Protein AF-A0A3S5DL19-F1 (afdb_monomer_lite)

Secondary structure (DSSP, 8-state):
---------GGG-SSHHHHHHHHHHHTT-----EEEEEESS---SSEEE-SSSS-EEEHHHHHHHTT-SEEEEEEHHHHHHHHGGGS-GGG----------------

Foldseek 3Di:
DPDDDDDDDLVVDPEPLRVVVVSCVVVVPDDDQEDEDADQDDDDAQWDQHPVHGYIGGQVVSCVVNVHNYYHYDHNVVVVVVCVVVDDVVPDDDPDDPDPDDDDDDD

Structure (mmCIF, N/CA/C/O backbone):
data_AF-A0A3S5DL19-F1
#
_entry.id   AF-A0A3S5DL19-F1
#
loop_
_atom_site.group_PDB
_atom_site.id
_atom_site.type_symbol
_atom_site.label_atom_id
_atom_site.label_alt_id
_atom_site.label_comp_id
_atom_site.label_asym_id
_atom_site.label_entity_id
_atom_site.label_seq_id
_atom_site.pdbx_PDB_ins_code
_atom_site.Cartn_x
_atom_site.Cartn_y
_atom_site.Cartn_z
_atom_site.occupancy
_atom_site.B_iso_or_equiv
_atom_site.auth_seq_id
_atom_site.auth_comp_id
_atom_site.auth_asym_id
_atom_site.auth_atom_id
_atom_site.pdbx_PDB_model_num
ATOM 1 N N . MET A 1 1 ? -8.359 -7.181 -14.852 1.00 54.84 1 MET A N 1
ATOM 2 C CA . MET A 1 1 ? -8.346 -5.783 -15.323 1.00 54.84 1 MET A CA 1
ATOM 3 C C . MET A 1 1 ? -8.079 -4.937 -14.089 1.00 54.84 1 MET A C 1
ATOM 5 O O . MET A 1 1 ? -8.563 -5.330 -13.037 1.00 54.84 1 MET A O 1
ATOM 9 N N . ILE A 1 2 ? -7.248 -3.896 -14.161 1.00 64.44 2 ILE A N 1
ATOM 10 C CA . ILE A 1 2 ? -7.208 -2.896 -13.084 1.00 64.44 2 ILE A CA 1
ATOM 11 C C . ILE A 1 2 ? -8.344 -1.932 -13.405 1.00 64.44 2 ILE A C 1
ATOM 13 O O . ILE A 1 2 ? -8.383 -1.422 -14.523 1.00 64.44 2 ILE A O 1
ATOM 17 N N . GLU A 1 3 ? -9.292 -1.782 -12.489 1.00 80.62 3 GLU A N 1
ATOM 18 C CA . GLU A 1 3 ? -10.552 -1.081 -12.763 1.00 80.62 3 GLU A CA 1
ATOM 19 C C . GLU A 1 3 ? -10.475 0.385 -12.323 1.00 80.62 3 GLU A C 1
ATOM 21 O O . GLU A 1 3 ? -10.831 1.266 -13.101 1.00 80.62 3 GLU A O 1
ATOM 26 N N . ASP A 1 4 ? -9.870 0.655 -11.161 1.00 91.25 4 ASP A N 1
ATOM 27 C CA . ASP A 1 4 ? -9.799 1.997 -10.583 1.00 91.25 4 ASP A CA 1
ATOM 28 C C . ASP A 1 4 ? -8.351 2.460 -10.364 1.00 91.25 4 ASP A C 1
ATOM 30 O O . ASP A 1 4 ? -7.651 1.989 -9.460 1.00 91.25 4 ASP A O 1
ATOM 34 N N . ILE A 1 5 ? -7.895 3.414 -11.181 1.00 93.25 5 ILE A N 1
ATOM 35 C CA . ILE A 1 5 ? -6.544 3.989 -11.102 1.00 93.25 5 ILE A CA 1
ATOM 36 C C . ILE A 1 5 ? -6.648 5.476 -10.772 1.00 93.25 5 ILE A C 1
ATOM 38 O O . ILE A 1 5 ? -7.150 6.257 -11.576 1.00 93.25 5 ILE A O 1
ATOM 42 N N . LEU A 1 6 ? -6.116 5.865 -9.612 1.00 95.00 6 LEU A N 1
ATOM 43 C CA . LEU A 1 6 ? -6.000 7.258 -9.185 1.00 95.00 6 LEU A CA 1
ATOM 44 C C . LEU A 1 6 ? -4.562 7.558 -8.762 1.00 95.00 6 LEU A C 1
ATOM 46 O O . LEU A 1 6 ? -3.913 6.739 -8.111 1.00 95.00 6 LEU A O 1
ATOM 50 N N . THR A 1 7 ? -4.093 8.759 -9.093 1.00 96.25 7 THR A N 1
ATOM 51 C CA . THR A 1 7 ? -2.807 9.284 -8.623 1.00 96.25 7 THR A CA 1
ATOM 52 C C . THR A 1 7 ? -3.072 10.354 -7.575 1.00 96.25 7 THR A C 1
ATOM 54 O O . THR A 1 7 ? -3.636 11.402 -7.884 1.00 96.25 7 THR A O 1
ATOM 57 N N . LEU A 1 8 ? -2.644 10.097 -6.340 1.00 96.25 8 LEU A N 1
ATOM 58 C CA . LEU A 1 8 ? -2.767 11.021 -5.215 1.00 96.25 8 LEU A CA 1
ATOM 59 C C . LEU A 1 8 ? -1.381 11.545 -4.815 1.00 96.25 8 LEU A C 1
ATOM 61 O O . LEU A 1 8 ? -0.398 10.807 -4.857 1.00 96.25 8 LEU A O 1
ATOM 65 N N . SER A 1 9 ? -1.287 12.824 -4.442 1.00 96.19 9 SER A N 1
ATOM 66 C CA . SER A 1 9 ? -0.022 13.412 -3.978 1.00 96.19 9 SER A CA 1
ATOM 67 C C . SER A 1 9 ? 0.208 13.099 -2.504 1.00 96.19 9 SER A C 1
ATOM 69 O O . SER A 1 9 ? -0.619 13.464 -1.670 1.00 96.19 9 SER A O 1
ATOM 71 N N . ASN A 1 10 ? 1.362 12.513 -2.177 1.00 94.31 10 ASN A N 1
ATOM 72 C CA . ASN A 1 10 ? 1.745 12.206 -0.796 1.00 94.31 10 ASN A CA 1
ATOM 73 C C . ASN A 1 10 ? 1.755 13.453 0.106 1.00 94.31 10 ASN A C 1
ATOM 75 O O . ASN A 1 10 ? 1.461 13.352 1.287 1.00 94.31 10 ASN A O 1
ATOM 79 N N . GLU A 1 11 ? 2.059 14.638 -0.434 1.00 95.38 11 GLU A N 1
ATOM 80 C CA . GLU A 1 11 ? 2.128 15.894 0.333 1.00 95.38 11 GLU A CA 1
ATOM 81 C C . GLU A 1 11 ? 0.769 16.358 0.873 1.00 95.38 11 GLU A C 1
ATOM 83 O O . GLU A 1 11 ? 0.718 17.135 1.822 1.00 95.38 11 GLU A O 1
ATOM 88 N N . ARG A 1 12 ? -0.337 15.891 0.280 1.00 97.25 12 ARG A N 1
ATOM 89 C CA . ARG A 1 12 ? -1.692 16.263 0.711 1.00 97.25 12 ARG A CA 1
ATOM 90 C C . ARG A 1 12 ? -2.170 15.497 1.939 1.00 97.25 12 ARG A C 1
ATOM 92 O O . ARG A 1 12 ? -3.172 15.898 2.526 1.00 97.25 12 ARG A O 1
ATOM 99 N N . TYR A 1 13 ? -1.484 14.422 2.319 1.00 97.50 13 TYR A N 1
ATOM 100 C CA . TYR A 1 13 ? -1.930 13.529 3.381 1.00 97.50 13 TYR A CA 1
ATOM 101 C C . TYR A 1 13 ? -0.846 13.405 4.447 1.00 97.50 13 TYR A C 1
ATOM 103 O O . TYR A 1 13 ? 0.273 13.016 4.115 1.00 97.50 13 TYR A O 1
ATOM 111 N N . PRO A 1 14 ? -1.161 13.680 5.722 1.00 96.00 14 PRO A N 1
ATOM 112 C CA . PRO A 1 14 ? -0.211 13.503 6.819 1.00 96.00 14 PRO A CA 1
ATOM 113 C C . PRO A 1 14 ? 0.251 12.051 6.996 1.00 96.00 14 PRO A C 1
ATOM 115 O O . PRO A 1 14 ? 1.357 11.803 7.479 1.00 96.00 14 PRO A O 1
ATOM 118 N N . THR A 1 15 ? -0.601 11.089 6.626 1.00 95.69 15 THR A N 1
ATOM 119 C CA . THR A 1 15 ? -0.348 9.653 6.786 1.00 95.69 15 THR A CA 1
ATOM 120 C C . THR A 1 15 ? -0.739 8.852 5.542 1.00 95.69 15 THR A C 1
ATOM 122 O O . THR A 1 15 ? -1.518 9.308 4.700 1.00 95.69 15 THR A O 1
ATOM 125 N N . LEU A 1 16 ? -0.221 7.621 5.446 1.00 95.00 16 LEU A N 1
ATOM 126 C CA . LEU A 1 16 ? -0.628 6.665 4.413 1.00 95.00 16 LEU A CA 1
ATOM 127 C C . LEU A 1 16 ? -2.112 6.299 4.565 1.00 95.00 16 LEU A C 1
ATOM 129 O O . LEU A 1 16 ? -2.824 6.141 3.576 1.00 95.00 16 LEU A O 1
ATOM 133 N N . GLU A 1 17 ? -2.585 6.161 5.801 1.00 95.75 17 GLU A N 1
ATOM 134 C CA . GLU A 1 17 ? -3.961 5.811 6.123 1.00 95.75 17 GLU A CA 1
ATOM 135 C C . GLU A 1 17 ? -4.947 6.867 5.620 1.00 95.75 17 GLU A C 1
ATOM 137 O O . GLU A 1 17 ? -5.990 6.503 5.077 1.00 95.75 17 GLU A O 1
ATOM 142 N N . ASP A 1 18 ? -4.607 8.153 5.743 1.00 96.88 18 ASP A N 1
ATOM 143 C CA . ASP A 1 18 ? -5.421 9.251 5.211 1.00 96.88 18 ASP A CA 1
ATOM 144 C C . ASP A 1 18 ? -5.531 9.166 3.682 1.00 96.88 18 ASP A C 1
ATOM 146 O O . ASP A 1 18 ? -6.633 9.246 3.136 1.00 96.88 18 ASP A O 1
ATOM 150 N N . ALA A 1 19 ? -4.410 8.916 2.996 1.00 96.94 19 ALA A N 1
ATOM 151 C CA . ALA A 1 19 ? -4.392 8.749 1.544 1.00 96.94 19 ALA A CA 1
ATOM 152 C C . ALA A 1 19 ? -5.224 7.536 1.091 1.00 96.94 19 ALA A C 1
ATOM 154 O O . ALA A 1 19 ? -5.981 7.621 0.124 1.00 96.94 19 ALA A O 1
ATOM 155 N N . LEU A 1 20 ? -5.126 6.406 1.802 1.00 95.25 20 LEU A N 1
ATOM 156 C CA . LEU A 1 20 ? -5.886 5.193 1.487 1.00 95.25 20 LEU A CA 1
ATOM 157 C C . LEU A 1 20 ? -7.387 5.366 1.736 1.00 95.25 20 LEU A C 1
ATOM 159 O O . LEU A 1 20 ? -8.191 4.886 0.939 1.00 95.25 20 LEU A O 1
ATOM 163 N N . ARG A 1 21 ? -7.787 6.055 2.811 1.00 94.94 21 ARG A N 1
ATOM 164 C CA . ARG A 1 21 ? -9.205 6.356 3.069 1.00 94.94 21 ARG A CA 1
ATOM 165 C C . ARG A 1 21 ? -9.794 7.242 1.981 1.00 94.94 21 ARG A C 1
ATOM 167 O O . ARG A 1 21 ? -10.896 6.955 1.519 1.00 94.94 21 ARG A O 1
ATOM 174 N N . ASP A 1 22 ? -9.070 8.281 1.575 1.00 96.50 22 ASP A N 1
ATOM 175 C CA . ASP A 1 22 ? -9.516 9.177 0.511 1.00 96.50 22 ASP A CA 1
ATOM 176 C C . ASP A 1 22 ? -9.600 8.445 -0.836 1.00 96.50 22 ASP A C 1
ATOM 178 O O . ASP A 1 22 ? -10.630 8.505 -1.503 1.00 96.50 22 ASP A O 1
ATOM 182 N N . TYR A 1 23 ? -8.588 7.639 -1.184 1.00 96.00 23 TYR A N 1
ATOM 183 C CA . TYR A 1 23 ? -8.640 6.775 -2.367 1.00 96.00 23 TYR A CA 1
ATOM 184 C C . TYR A 1 23 ? -9.900 5.897 -2.378 1.00 96.00 23 TYR A C 1
ATOM 186 O O . TYR A 1 23 ? -10.664 5.934 -3.342 1.00 96.00 23 TYR A O 1
ATOM 194 N N . LEU A 1 24 ? -10.154 5.150 -1.293 1.00 94.06 24 LEU A N 1
ATOM 195 C CA . LEU A 1 24 ? -11.313 4.257 -1.189 1.00 94.06 24 LE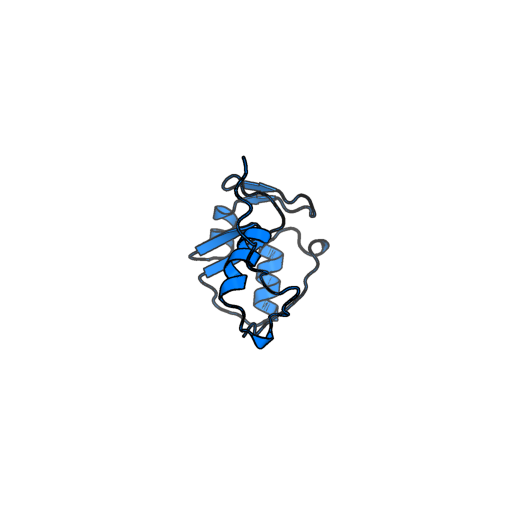U A CA 1
ATOM 196 C C . LEU A 1 24 ? -12.643 5.014 -1.279 1.00 94.06 24 LEU A C 1
ATOM 198 O O . LEU A 1 24 ? -13.595 4.509 -1.875 1.00 94.06 24 LEU A O 1
ATOM 202 N N . ALA A 1 25 ? -12.708 6.226 -0.722 1.00 94.44 25 ALA A N 1
ATOM 203 C CA . ALA A 1 25 ? -13.879 7.085 -0.833 1.00 94.44 25 ALA A CA 1
ATOM 204 C C . ALA A 1 25 ? -14.112 7.548 -2.281 1.00 94.44 25 ALA A C 1
ATOM 206 O O . ALA A 1 25 ? -15.244 7.472 -2.759 1.00 94.44 25 ALA A O 1
ATOM 207 N N . GLN A 1 26 ? -13.060 7.970 -2.991 1.00 95.50 26 GLN A N 1
ATOM 208 C CA . GLN A 1 26 ? -13.148 8.462 -4.370 1.00 95.50 26 GLN A CA 1
ATOM 209 C C . GLN A 1 26 ? -13.561 7.374 -5.366 1.00 95.50 26 GLN A C 1
ATOM 211 O O . GLN A 1 26 ? -14.366 7.644 -6.254 1.00 95.50 26 GLN A O 1
ATOM 216 N N . VAL A 1 27 ? -13.075 6.141 -5.195 1.00 94.62 27 VAL A N 1
ATOM 217 C CA . VAL A 1 27 ? -13.479 5.001 -6.043 1.00 94.62 27 VAL A CA 1
ATOM 218 C C . VAL A 1 27 ? -14.794 4.351 -5.582 1.00 94.62 27 VAL A C 1
ATOM 220 O O . VAL A 1 27 ? -15.271 3.395 -6.182 1.00 94.62 27 VAL A O 1
ATOM 223 N N . GLY A 1 28 ? -15.400 4.841 -4.492 1.00 92.50 28 GLY A N 1
ATOM 224 C CA . GLY A 1 28 ? -16.660 4.314 -3.958 1.00 92.50 28 GLY A CA 1
ATOM 225 C C . GLY A 1 28 ? -16.559 2.920 -3.321 1.00 92.50 28 GLY A C 1
ATOM 226 O O . GLY A 1 28 ? -17.581 2.259 -3.110 1.00 92.50 28 GLY A O 1
ATOM 227 N N . ALA A 1 29 ? -15.354 2.459 -2.977 1.00 87.69 29 ALA A N 1
ATOM 228 C CA . ALA A 1 29 ? -15.117 1.140 -2.403 1.00 87.69 29 ALA A CA 1
ATOM 229 C C . ALA A 1 29 ? -15.457 1.122 -0.904 1.00 87.69 29 ALA A C 1
ATOM 231 O O . ALA A 1 29 ? -14.728 1.638 -0.060 1.00 87.69 29 ALA A O 1
ATOM 232 N N . ARG A 1 30 ? -16.582 0.491 -0.545 1.00 73.81 30 ARG A N 1
ATOM 233 C CA . ARG A 1 30 ? -17.095 0.512 0.840 1.00 73.81 30 ARG A CA 1
ATOM 234 C C . ARG A 1 30 ? -16.533 -0.570 1.763 1.00 73.81 30 ARG A C 1
ATOM 236 O O . ARG A 1 30 ? -16.649 -0.429 2.978 1.00 73.81 30 ARG A O 1
ATOM 243 N N . ARG A 1 31 ? -15.981 -1.668 1.233 1.00 82.06 31 ARG A N 1
ATOM 244 C CA . ARG A 1 31 ? -15.483 -2.798 2.041 1.00 82.06 31 ARG A CA 1
ATOM 245 C C . ARG A 1 31 ? -14.292 -3.485 1.385 1.00 82.06 31 ARG A C 1
ATOM 247 O O . ARG A 1 31 ? -14.465 -4.340 0.524 1.00 82.06 31 ARG A O 1
ATOM 254 N N . VAL A 1 32 ? -13.096 -3.150 1.854 1.00 92.31 32 VAL A N 1
ATOM 255 C CA . VAL A 1 32 ? -11.855 -3.850 1.511 1.00 92.31 32 VAL A CA 1
ATOM 256 C C . VAL A 1 32 ? -11.386 -4.609 2.746 1.00 92.31 32 VAL A C 1
ATOM 258 O O . VAL A 1 32 ? -11.218 -4.016 3.803 1.00 92.31 32 VAL A O 1
ATOM 261 N N . ALA A 1 33 ? -11.209 -5.926 2.628 1.00 95.12 33 ALA A N 1
ATOM 262 C CA . ALA A 1 33 ? -10.697 -6.765 3.718 1.00 95.12 33 ALA A CA 1
ATOM 263 C C . ALA A 1 33 ? -9.188 -7.023 3.597 1.00 95.12 33 ALA A C 1
ATOM 265 O O . A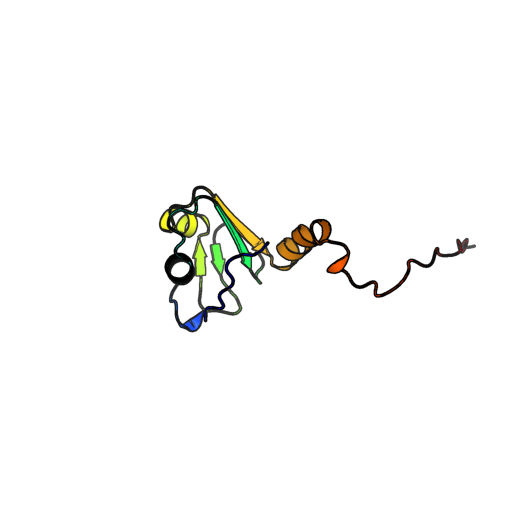LA A 1 33 ? -8.507 -7.244 4.598 1.00 95.12 33 ALA A O 1
ATOM 266 N N . HIS A 1 34 ? -8.654 -6.984 2.377 1.00 96.38 34 HIS A N 1
ATOM 267 C CA . HIS A 1 34 ? -7.262 -7.302 2.095 1.00 96.38 34 HIS A CA 1
ATOM 268 C C . HIS A 1 34 ? -6.666 -6.228 1.197 1.00 96.38 34 HIS A C 1
ATOM 270 O O . HIS A 1 34 ? -7.256 -5.882 0.175 1.00 96.38 34 HIS A O 1
ATOM 276 N N . ALA A 1 35 ? -5.488 -5.739 1.564 1.00 96.00 35 ALA A N 1
ATOM 277 C CA . ALA A 1 35 ? -4.713 -4.819 0.750 1.00 96.00 35 ALA A CA 1
ATOM 278 C C . ALA A 1 35 ? -3.269 -5.311 0.625 1.00 96.00 35 ALA A C 1
ATOM 280 O O . ALA A 1 35 ? -2.694 -5.855 1.571 1.00 96.00 35 ALA A O 1
ATOM 281 N N . ALA A 1 36 ? -2.684 -5.095 -0.550 1.00 95.50 36 ALA A N 1
ATOM 282 C CA . ALA A 1 36 ? -1.262 -5.263 -0.798 1.00 95.50 36 ALA A CA 1
ATOM 283 C C . ALA A 1 36 ? -0.732 -3.978 -1.438 1.00 95.50 36 ALA A C 1
ATOM 285 O O . ALA A 1 36 ? -1.331 -3.479 -2.389 1.00 95.50 36 ALA A O 1
ATOM 286 N N . ILE A 1 37 ? 0.360 -3.435 -0.908 1.00 95.00 37 ILE A N 1
ATOM 287 C CA . ILE A 1 37 ? 0.915 -2.147 -1.327 1.00 95.00 37 ILE A CA 1
ATOM 288 C C . ILE A 1 37 ? 2.397 -2.340 -1.661 1.00 95.00 37 ILE A C 1
ATOM 290 O O . ILE A 1 37 ? 3.186 -2.792 -0.831 1.00 95.00 37 ILE A O 1
ATOM 294 N N . GLY A 1 38 ? 2.767 -2.004 -2.897 1.00 94.88 38 GLY A N 1
ATOM 295 C CA . GLY A 1 38 ? 4.1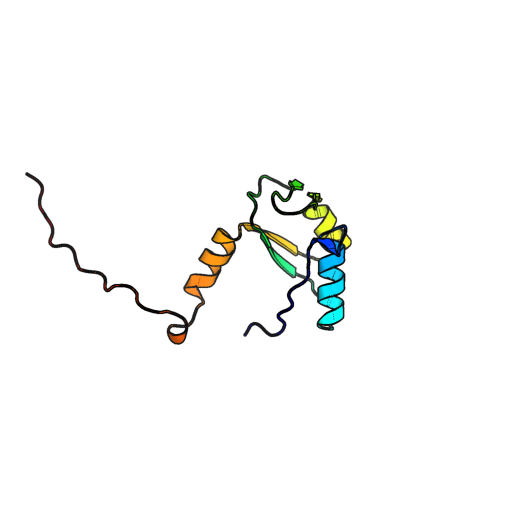61 -1.918 -3.326 1.00 94.88 38 GLY A CA 1
ATOM 296 C C . GLY A 1 38 ? 4.756 -0.571 -2.929 1.00 94.88 38 GLY A C 1
ATOM 297 O O . GLY A 1 38 ? 4.201 0.461 -3.299 1.00 94.88 38 GLY A O 1
ATOM 298 N N . ILE A 1 39 ? 5.870 -0.567 -2.198 1.00 93.81 39 ILE A N 1
ATOM 299 C CA . ILE A 1 39 ? 6.565 0.660 -1.791 1.00 93.81 39 ILE A CA 1
ATOM 300 C C . ILE A 1 39 ? 8.030 0.661 -2.229 1.00 93.81 39 ILE A C 1
ATOM 302 O O . ILE A 1 39 ? 8.713 -0.365 -2.214 1.00 93.81 39 ILE A O 1
ATOM 306 N N . ALA A 1 40 ? 8.534 1.847 -2.559 1.00 91.25 40 ALA A N 1
ATOM 307 C CA . ALA A 1 40 ? 9.928 2.080 -2.934 1.00 91.25 40 ALA A CA 1
ATOM 308 C C . ALA A 1 40 ? 10.837 2.196 -1.695 1.00 91.25 40 ALA A C 1
ATOM 310 O O . ALA A 1 40 ? 11.550 3.180 -1.514 1.00 91.25 40 ALA A O 1
ATOM 311 N N . ASN A 1 41 ? 10.765 1.220 -0.789 1.00 88.12 41 ASN A N 1
ATOM 312 C CA . ASN A 1 41 ? 11.559 1.198 0.435 1.00 88.12 41 ASN A CA 1
ATOM 313 C C . ASN A 1 41 ? 11.905 -0.254 0.812 1.00 88.12 41 ASN A C 1
ATOM 315 O O . ASN A 1 41 ? 11.079 -1.146 0.589 1.00 88.12 41 ASN A O 1
ATOM 319 N N . PRO A 1 42 ? 13.093 -0.527 1.384 1.00 85.56 42 PRO A N 1
ATOM 320 C CA . PRO A 1 42 ? 13.354 -1.815 2.016 1.00 85.56 42 PRO A CA 1
ATOM 321 C C . PRO A 1 42 ? 12.437 -1.994 3.233 1.00 85.56 42 PRO A C 1
ATOM 323 O O . PRO A 1 42 ? 12.152 -1.038 3.961 1.00 85.56 42 PRO A O 1
ATOM 326 N N . LEU A 1 43 ? 11.968 -3.224 3.440 1.00 88.25 43 LEU A N 1
ATOM 327 C CA . LEU A 1 43 ? 11.068 -3.593 4.530 1.00 88.25 43 LEU A CA 1
ATOM 328 C C . LEU A 1 43 ? 11.812 -4.478 5.528 1.00 88.25 43 LEU A C 1
ATOM 330 O O . LEU A 1 43 ? 12.087 -5.643 5.245 1.00 88.25 43 LEU A O 1
ATOM 334 N N . ASN A 1 44 ? 12.115 -3.923 6.703 1.00 86.00 44 ASN A N 1
ATOM 335 C CA . ASN A 1 44 ? 12.921 -4.577 7.738 1.00 86.00 44 ASN A CA 1
ATOM 336 C C . ASN A 1 44 ? 12.141 -4.697 9.061 1.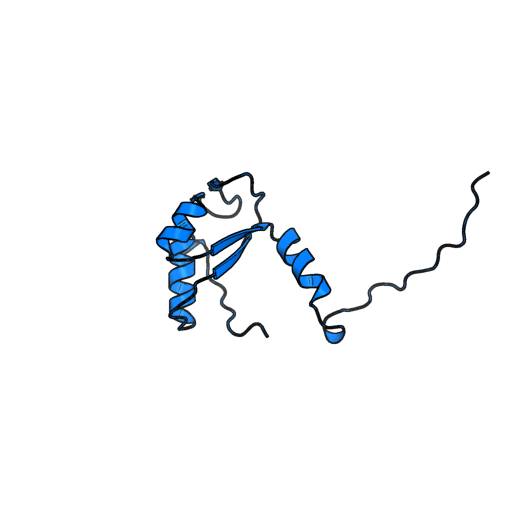00 86.00 44 ASN A C 1
ATOM 338 O O . ASN A 1 44 ? 12.640 -4.327 10.122 1.00 86.00 44 ASN A O 1
ATOM 342 N N . GLY A 1 45 ? 10.907 -5.200 8.995 1.00 92.50 45 GLY A N 1
ATOM 343 C CA . GLY A 1 45 ? 10.022 -5.373 10.150 1.00 92.50 45 GLY A CA 1
ATOM 344 C C . GLY A 1 45 ? 8.740 -4.550 10.042 1.00 92.50 45 GLY A C 1
ATOM 345 O O . GLY A 1 45 ? 8.311 -4.196 8.948 1.00 92.50 45 GLY A O 1
ATOM 346 N N . ASP A 1 46 ? 8.121 -4.282 11.192 1.00 96.12 46 ASP A N 1
ATOM 347 C CA . ASP A 1 46 ? 6.816 -3.618 11.274 1.00 96.12 46 ASP A CA 1
ATOM 348 C C . ASP A 1 46 ? 6.887 -2.094 11.093 1.00 96.12 46 ASP A C 1
ATOM 350 O O . ASP A 1 46 ? 5.934 -1.492 10.614 1.00 96.12 46 ASP A O 1
ATOM 354 N N . LEU A 1 47 ? 8.002 -1.452 11.448 1.00 95.62 47 LEU A N 1
ATOM 355 C CA . LEU A 1 47 ? 8.147 -0.006 11.294 1.00 95.62 47 LEU A CA 1
ATOM 356 C C . LEU A 1 47 ? 8.693 0.332 9.904 1.00 95.62 47 LEU A C 1
ATOM 358 O O . LEU A 1 47 ? 9.802 -0.063 9.541 1.00 95.62 47 LEU A O 1
ATOM 362 N N . VAL A 1 48 ? 7.934 1.126 9.157 1.00 94.94 48 VAL A N 1
ATOM 363 C CA . VAL A 1 48 ? 8.310 1.639 7.842 1.00 94.94 48 VAL A CA 1
ATOM 364 C C . VAL A 1 48 ? 8.579 3.128 7.950 1.00 94.94 48 VAL A C 1
ATOM 366 O O . VAL A 1 48 ? 7.752 3.882 8.457 1.00 94.94 48 VAL A O 1
ATOM 369 N N . ARG A 1 49 ? 9.726 3.563 7.425 1.00 94.19 49 ARG A N 1
ATOM 370 C CA . ARG A 1 49 ? 10.051 4.976 7.232 1.00 94.19 49 ARG A CA 1
ATOM 371 C C . ARG A 1 49 ? 10.371 5.213 5.768 1.00 94.19 49 ARG A C 1
ATOM 373 O O . ARG A 1 49 ? 11.369 4.689 5.271 1.00 94.19 49 ARG A O 1
ATOM 380 N N . MET A 1 50 ? 9.519 5.980 5.098 1.00 93.94 50 MET A N 1
ATOM 381 C CA . MET A 1 50 ? 9.704 6.306 3.691 1.00 93.94 50 MET A CA 1
ATOM 382 C C . MET A 1 50 ? 10.911 7.232 3.517 1.00 93.94 50 MET A C 1
ATOM 384 O O . MET A 1 50 ? 11.164 8.118 4.332 1.00 93.94 50 MET A O 1
ATOM 388 N N . THR A 1 51 ? 11.671 7.009 2.450 1.00 89.75 51 THR A N 1
ATOM 389 C CA . THR A 1 51 ? 12.833 7.835 2.077 1.00 89.75 51 THR A CA 1
ATOM 390 C C . THR A 1 51 ? 12.464 8.975 1.127 1.00 89.75 51 THR A C 1
ATOM 392 O O . THR A 1 51 ? 13.170 9.976 1.062 1.00 89.75 51 THR A O 1
ATOM 395 N N . ASN A 1 52 ? 11.349 8.837 0.406 1.00 90.25 52 ASN A N 1
ATOM 396 C CA . ASN A 1 52 ? 10.877 9.766 -0.624 1.00 90.25 52 ASN A CA 1
ATOM 397 C C . ASN A 1 52 ? 9.633 10.576 -0.211 1.00 90.25 52 ASN A C 1
ATOM 399 O O . ASN A 1 52 ? 9.137 11.377 -1.000 1.00 90.25 52 ASN A O 1
ATOM 403 N N . CYS A 1 53 ? 9.106 10.367 0.996 1.00 93.50 53 CYS A N 1
ATOM 404 C CA . CYS A 1 53 ? 8.047 11.188 1.576 1.00 93.50 53 CYS A CA 1
ATOM 405 C C . CYS A 1 53 ? 8.169 11.223 3.105 1.00 93.50 53 CYS A C 1
ATOM 407 O O . CYS A 1 53 ? 9.025 10.565 3.692 1.00 93.50 53 CYS A O 1
ATOM 409 N N . HIS A 1 54 ? 7.315 12.013 3.753 1.00 95.31 54 HIS A N 1
ATOM 410 C CA . HIS A 1 54 ? 7.377 12.261 5.193 1.00 95.31 54 HIS A CA 1
ATOM 411 C C . HIS A 1 54 ? 6.741 11.151 6.051 1.00 95.31 54 HIS A C 1
ATOM 413 O O . HIS A 1 54 ? 6.798 11.224 7.278 1.00 95.31 54 HIS A O 1
ATOM 419 N N . TRP A 1 55 ? 6.136 10.129 5.441 1.00 96.38 55 TRP A N 1
ATOM 420 C CA . TRP A 1 55 ? 5.423 9.091 6.181 1.00 96.38 55 TRP A CA 1
ATOM 421 C C . TRP A 1 55 ? 6.365 8.150 6.937 1.00 96.38 55 TRP A C 1
ATOM 423 O O . TRP A 1 55 ? 7.358 7.639 6.410 1.00 96.38 55 TRP A O 1
ATOM 433 N N . SER A 1 56 ? 5.989 7.870 8.182 1.00 95.56 56 SER A N 1
ATOM 434 C CA . SER A 1 56 ? 6.594 6.852 9.034 1.00 95.56 56 SER A CA 1
ATOM 435 C C . SER A 1 56 ? 5.488 6.191 9.847 1.00 95.56 56 SER A C 1
ATOM 437 O O . SER A 1 56 ? 4.749 6.887 10.538 1.00 95.56 56 SER A O 1
ATOM 439 N N . PHE A 1 57 ? 5.350 4.871 9.761 1.00 95.75 57 PHE A N 1
ATOM 440 C CA . PHE A 1 57 ? 4.192 4.166 10.313 1.00 95.75 57 PHE A CA 1
ATOM 441 C C . PHE A 1 57 ? 4.498 2.695 10.617 1.00 95.75 57 PHE A C 1
ATOM 443 O O . PHE A 1 57 ? 5.465 2.128 10.110 1.00 95.75 57 PHE A O 1
ATOM 450 N N . SER A 1 58 ? 3.662 2.085 11.457 1.00 97.12 58 SER A N 1
ATOM 451 C CA . SER A 1 58 ? 3.655 0.641 11.716 1.00 97.12 58 SER A CA 1
ATOM 452 C C . SER A 1 58 ? 2.673 -0.049 10.767 1.00 97.12 58 SER A C 1
ATOM 454 O O . SER A 1 58 ? 1.549 0.427 10.592 1.00 97.12 58 SER A O 1
ATOM 456 N N . ILE A 1 59 ? 3.071 -1.177 10.175 1.00 96.88 59 ILE A N 1
ATOM 457 C CA . ILE A 1 59 ? 2.216 -1.963 9.273 1.00 96.88 59 ILE A CA 1
ATOM 458 C C . ILE A 1 59 ? 0.996 -2.485 10.029 1.00 96.88 59 ILE A C 1
ATOM 460 O O . ILE A 1 59 ? -0.136 -2.344 9.565 1.00 96.88 59 ILE A O 1
ATOM 464 N N . GLU A 1 60 ? 1.205 -3.068 11.208 1.00 97.81 60 GLU A N 1
ATOM 465 C CA . GLU A 1 60 ? 0.123 -3.622 12.017 1.00 97.81 60 GLU A CA 1
ATOM 466 C C . GLU A 1 60 ? -0.822 -2.530 12.539 1.00 97.81 60 GLU A C 1
ATOM 468 O O . GLU A 1 60 ? -2.042 -2.727 12.556 1.00 97.81 60 GLU A O 1
ATOM 473 N N . ALA A 1 61 ? -0.293 -1.360 12.913 1.00 97.56 61 ALA A N 1
ATOM 474 C CA . ALA A 1 61 ? -1.119 -0.221 13.309 1.00 97.56 61 ALA A CA 1
ATOM 475 C C . ALA A 1 61 ? -1.995 0.268 12.144 1.00 97.56 61 ALA A C 1
ATOM 477 O O . ALA A 1 61 ? -3.212 0.386 12.311 1.00 97.56 61 ALA A O 1
ATOM 478 N N . ALA A 1 62 ? -1.409 0.453 10.955 1.00 96.81 62 ALA A N 1
ATOM 479 C CA . ALA A 1 62 ? -2.134 0.859 9.753 1.00 96.81 62 ALA A CA 1
ATOM 480 C C . ALA A 1 62 ? -3.211 -0.168 9.366 1.00 96.81 62 ALA A C 1
ATOM 482 O O . ALA A 1 62 ? -4.359 0.196 9.094 1.00 96.81 62 ALA A O 1
ATOM 483 N N . ARG A 1 63 ? -2.887 -1.471 9.422 1.00 97.50 63 ARG A N 1
ATOM 484 C CA . ARG A 1 63 ? -3.839 -2.565 9.163 1.00 97.50 63 ARG A CA 1
ATOM 485 C C . ARG A 1 63 ? -5.075 -2.450 10.055 1.00 97.50 63 ARG A C 1
ATOM 487 O O . ARG A 1 63 ? -6.199 -2.535 9.560 1.00 97.50 63 ARG A O 1
ATOM 494 N N . ARG A 1 64 ? -4.872 -2.253 11.363 1.00 96.94 64 ARG A N 1
ATOM 495 C CA . ARG A 1 64 ? -5.963 -2.105 12.338 1.00 96.94 64 ARG A CA 1
ATOM 496 C C . ARG A 1 64 ? -6.754 -0.825 12.115 1.00 96.94 64 ARG A C 1
ATOM 498 O O . ARG A 1 64 ? -7.980 -0.884 12.100 1.00 96.94 64 ARG A O 1
ATOM 505 N N . ALA A 1 65 ? -6.075 0.304 11.914 1.00 94.75 65 ALA A N 1
ATOM 506 C CA . ALA A 1 65 ? -6.717 1.597 11.699 1.00 94.75 65 ALA A CA 1
ATOM 507 C C . ALA A 1 65 ? -7.643 1.571 10.475 1.00 94.75 65 ALA A C 1
ATOM 509 O O . ALA A 1 65 ? -8.757 2.097 10.521 1.00 94.75 65 ALA A O 1
ATOM 510 N N . LEU A 1 66 ? -7.214 0.912 9.399 1.00 93.75 66 LEU A N 1
ATOM 511 C CA . LEU A 1 66 ? -7.984 0.762 8.163 1.00 93.75 66 LEU A CA 1
ATOM 512 C C . LEU A 1 66 ? -9.042 -0.353 8.228 1.00 93.75 66 LEU A C 1
ATOM 514 O O . LEU A 1 66 ? -9.810 -0.510 7.284 1.00 93.75 66 LEU A O 1
ATOM 518 N N . GLY A 1 67 ? -9.107 -1.123 9.320 1.00 94.81 67 GLY A N 1
ATOM 519 C CA . GLY A 1 67 ? -10.055 -2.230 9.468 1.00 94.81 67 GLY A CA 1
ATOM 520 C C . GLY A 1 67 ? -9.778 -3.412 8.532 1.00 94.81 67 GLY A C 1
ATOM 521 O O . GLY A 1 67 ? -10.686 -4.184 8.231 1.00 94.81 67 GLY A O 1
ATOM 522 N N . LEU A 1 68 ? -8.537 -3.561 8.063 1.00 96.19 68 LEU A N 1
ATOM 523 C CA . LEU A 1 68 ? -8.143 -4.621 7.141 1.00 96.19 68 LEU A CA 1
ATOM 524 C C . LEU A 1 68 ? -7.920 -5.936 7.894 1.00 96.19 68 LEU A C 1
ATOM 526 O O . LEU A 1 68 ? -7.248 -5.984 8.925 1.00 96.19 68 LEU A O 1
ATOM 530 N N . SER A 1 69 ? -8.395 -7.045 7.340 1.00 97.38 69 SER A N 1
ATOM 531 C CA . SER A 1 69 ? -7.996 -8.387 7.775 1.00 97.38 69 SER A CA 1
ATOM 532 C C . SER A 1 69 ? -6.538 -8.675 7.414 1.00 97.38 69 SER A C 1
ATOM 534 O O . SER A 1 69 ? -5.832 -9.334 8.172 1.00 97.38 69 SER A O 1
ATOM 536 N N . THR A 1 70 ? -6.062 -8.153 6.282 1.00 97.44 70 THR A N 1
ATOM 537 C CA . THR A 1 70 ? -4.673 -8.318 5.838 1.00 97.44 70 THR A CA 1
ATOM 538 C C . THR A 1 70 ? -4.154 -7.037 5.208 1.00 97.44 70 THR A C 1
ATOM 540 O O . THR A 1 70 ? -4.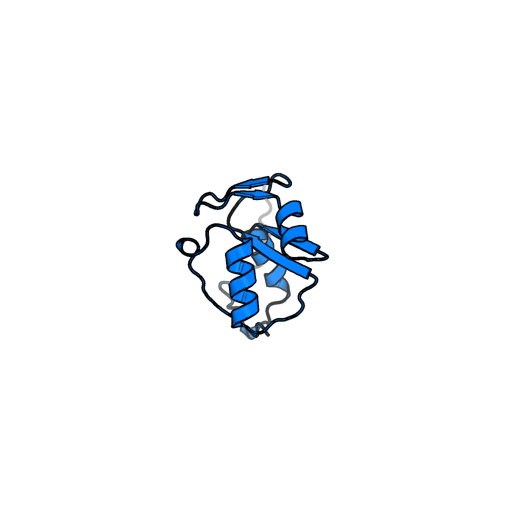813 -6.460 4.345 1.00 97.44 70 THR A O 1
ATOM 543 N N . LEU A 1 71 ? -2.946 -6.640 5.599 1.00 97.00 71 LEU A N 1
ATOM 544 C CA . LEU A 1 71 ? -2.166 -5.614 4.921 1.00 97.00 71 LEU A CA 1
ATOM 545 C C . LEU A 1 71 ? -0.780 -6.185 4.631 1.00 97.00 71 LEU A C 1
ATOM 547 O O . LEU A 1 71 ? -0.042 -6.514 5.556 1.00 97.00 71 LEU A O 1
ATOM 551 N N . LEU A 1 72 ? -0.450 -6.329 3.350 1.00 95.75 72 LEU A N 1
ATOM 552 C CA . LEU A 1 72 ? 0.876 -6.734 2.901 1.00 95.75 72 LEU A CA 1
ATOM 553 C C . LEU A 1 72 ? 1.598 -5.521 2.333 1.00 95.75 72 LEU A C 1
ATOM 555 O O . LEU A 1 72 ? 1.159 -4.948 1.339 1.00 95.75 72 LEU A O 1
ATOM 559 N N . LEU A 1 73 ? 2.727 -5.158 2.931 1.00 95.06 73 LEU A N 1
ATOM 560 C CA . LEU A 1 73 ? 3.693 -4.296 2.265 1.00 95.06 73 LEU A CA 1
ATOM 561 C C . LEU A 1 73 ? 4.752 -5.154 1.600 1.00 95.06 73 LEU A C 1
ATOM 563 O O . LEU A 1 73 ? 5.240 -6.129 2.169 1.00 95.06 73 LEU A O 1
ATOM 567 N N . LEU A 1 74 ? 5.099 -4.768 0.384 1.00 93.88 74 LEU A N 1
ATOM 568 C CA . LEU A 1 74 ? 6.150 -5.388 -0.391 1.00 93.88 74 LEU A CA 1
ATOM 569 C C . LEU A 1 74 ? 6.989 -4.297 -1.037 1.00 93.88 74 LEU A C 1
ATOM 571 O O . LEU A 1 74 ? 6.495 -3.218 -1.359 1.00 93.88 74 LEU A O 1
ATOM 575 N N . ASN A 1 75 ? 8.268 -4.586 -1.238 1.00 93.44 75 ASN A N 1
ATOM 576 C CA . ASN A 1 75 ? 9.083 -3.728 -2.076 1.00 93.44 75 ASN A CA 1
ATOM 577 C C . ASN A 1 75 ? 8.514 -3.708 -3.516 1.00 93.44 75 ASN A C 1
ATOM 579 O O . ASN A 1 75 ? 8.013 -4.719 -4.015 1.00 93.44 75 ASN A O 1
ATOM 583 N N . ASP A 1 76 ? 8.603 -2.565 -4.185 1.00 94.06 76 ASP A N 1
ATOM 584 C CA . ASP A 1 76 ? 8.129 -2.339 -5.553 1.00 94.06 76 ASP A CA 1
ATOM 585 C C . ASP A 1 76 ? 8.724 -3.299 -6.602 1.00 94.06 76 ASP A C 1
ATOM 587 O O . ASP A 1 76 ? 7.972 -3.838 -7.416 1.00 94.06 76 ASP A O 1
ATOM 591 N N . PHE A 1 77 ? 10.019 -3.626 -6.552 1.00 93.44 77 PHE A N 1
ATOM 592 C CA . PHE A 1 77 ? 10.601 -4.651 -7.433 1.00 93.44 77 PHE A CA 1
ATOM 593 C C . PHE A 1 77 ? 10.049 -6.047 -7.151 1.00 93.44 77 PHE A C 1
ATOM 595 O O . PHE A 1 77 ? 9.876 -6.842 -8.076 1.00 93.44 77 PHE A O 1
ATOM 602 N N . THR A 1 78 ? 9.733 -6.349 -5.890 1.00 93.81 78 THR A N 1
ATOM 603 C CA . THR A 1 78 ? 9.069 -7.613 -5.540 1.00 93.81 78 THR A CA 1
ATOM 604 C C . THR A 1 78 ? 7.661 -7.653 -6.132 1.00 93.81 78 THR A C 1
ATOM 606 O O . THR A 1 78 ? 7.278 -8.654 -6.739 1.00 93.81 78 THR A O 1
ATOM 609 N N . ALA A 1 79 ? 6.909 -6.553 -6.026 1.00 93.62 79 ALA A N 1
ATOM 610 C CA . ALA A 1 79 ? 5.578 -6.431 -6.620 1.00 93.62 79 ALA A CA 1
ATOM 611 C C . ALA A 1 79 ? 5.627 -6.611 -8.141 1.00 93.62 79 ALA A C 1
ATOM 613 O O . ALA A 1 79 ? 4.855 -7.393 -8.701 1.00 93.62 79 ALA A O 1
ATOM 614 N N . LEU A 1 80 ? 6.587 -5.948 -8.791 1.00 93.62 80 LEU A N 1
ATOM 615 C CA . LEU A 1 80 ? 6.821 -6.056 -10.224 1.00 93.62 80 LEU A CA 1
ATOM 616 C C . LEU A 1 80 ? 7.129 -7.503 -10.622 1.00 93.62 80 LEU A C 1
ATOM 618 O O . LEU A 1 80 ? 6.456 -8.052 -11.492 1.00 93.62 80 LEU A O 1
ATOM 622 N N . ALA A 1 81 ? 8.081 -8.155 -9.950 1.00 94.50 81 ALA A N 1
ATOM 623 C CA . ALA A 1 81 ? 8.459 -9.537 -10.236 1.00 94.50 81 ALA A CA 1
ATOM 624 C C . ALA A 1 81 ? 7.280 -10.518 -10.095 1.00 94.50 81 ALA A C 1
ATOM 626 O O . ALA A 1 81 ? 7.137 -11.423 -10.916 1.00 94.50 81 ALA A O 1
ATOM 627 N N . LEU A 1 82 ? 6.402 -10.321 -9.104 1.00 93.94 82 LEU A N 1
ATOM 628 C CA . LEU A 1 82 ? 5.192 -11.131 -8.904 1.00 93.94 82 LEU A CA 1
ATOM 629 C C . LEU A 1 82 ? 4.102 -10.875 -9.959 1.00 93.94 82 LEU A C 1
ATOM 631 O O . LEU A 1 82 ? 3.246 -11.741 -10.187 1.00 93.94 82 LEU A O 1
ATOM 635 N N . ALA A 1 83 ? 4.110 -9.699 -10.589 1.00 92.00 83 ALA A N 1
ATOM 636 C CA . ALA A 1 83 ? 3.186 -9.348 -11.659 1.00 92.00 83 ALA A CA 1
ATOM 637 C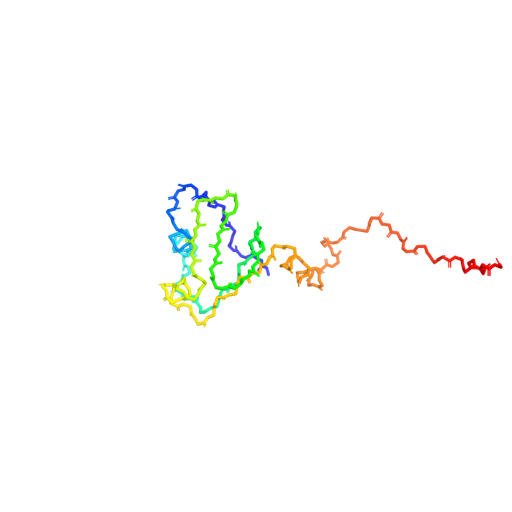 C . ALA A 1 83 ? 3.611 -9.944 -13.011 1.00 92.00 83 ALA A C 1
ATOM 639 O O . ALA A 1 83 ? 2.746 -10.395 -13.762 1.00 92.00 83 ALA A O 1
ATOM 640 N N . LEU A 1 84 ? 4.919 -10.010 -13.304 1.00 92.69 84 LEU A N 1
ATOM 641 C CA . LEU A 1 84 ? 5.441 -10.413 -14.622 1.00 92.69 84 LEU A CA 1
ATOM 642 C C . LEU A 1 84 ? 4.857 -11.734 -15.169 1.00 92.69 84 LEU A C 1
ATOM 644 O O . LEU A 1 84 ? 4.432 -11.736 -16.324 1.00 92.69 84 LEU A O 1
ATOM 648 N N . PRO A 1 85 ? 4.751 -12.841 -14.398 1.00 93.25 85 PRO A N 1
ATOM 649 C CA . PRO A 1 85 ? 4.204 -14.099 -14.916 1.00 93.25 85 PRO A CA 1
ATOM 650 C C . PRO A 1 85 ? 2.713 -14.037 -15.272 1.00 93.25 85 PRO A C 1
ATOM 652 O O . PRO A 1 85 ? 2.214 -14.923 -15.962 1.00 93.25 85 PRO A O 1
ATOM 655 N N . ARG A 1 86 ? 1.988 -13.027 -14.774 1.00 92.00 86 ARG A N 1
ATOM 656 C CA . ARG A 1 86 ? 0.552 -12.837 -15.021 1.00 92.00 86 ARG A CA 1
ATOM 657 C C . ARG A 1 86 ? 0.269 -11.933 -16.221 1.00 92.00 86 ARG A C 1
ATOM 659 O O . ARG A 1 86 ? -0.887 -11.840 -16.629 1.00 92.00 86 ARG A O 1
ATOM 666 N N . LEU A 1 87 ? 1.288 -11.278 -16.781 1.00 91.38 87 LEU A N 1
ATOM 667 C CA . LEU A 1 87 ? 1.108 -10.406 -17.935 1.00 91.38 87 LEU A CA 1
ATOM 668 C C . LEU A 1 87 ? 0.810 -11.238 -19.193 1.00 91.38 87 LEU A C 1
ATOM 670 O O . LEU A 1 87 ? 1.530 -12.193 -19.505 1.00 91.38 87 LEU A O 1
ATOM 674 N N . PRO A 1 88 ? -0.245 -10.900 -19.949 1.00 92.38 88 PRO A N 1
ATOM 675 C CA . PRO A 1 88 ? -0.556 -11.576 -21.195 1.00 92.38 88 PRO A CA 1
ATOM 676 C C . PRO A 1 88 ? 0.505 -11.244 -22.246 1.00 92.38 88 PRO A C 1
ATOM 678 O O . PRO A 1 88 ? 1.041 -10.142 -22.290 1.00 92.38 88 PRO A O 1
ATOM 681 N N . ARG A 1 89 ? 0.750 -12.170 -23.179 1.00 91.12 89 ARG A N 1
ATOM 682 C CA . ARG A 1 89 ? 1.782 -12.007 -24.223 1.00 91.12 89 ARG A CA 1
ATOM 683 C C . ARG A 1 89 ? 1.672 -10.709 -25.030 1.00 91.12 89 ARG A C 1
ATOM 685 O O . ARG A 1 89 ? 2.688 -10.218 -25.493 1.00 91.12 89 ARG A O 1
ATOM 692 N N . ARG A 1 90 ? 0.462 -10.166 -25.197 1.00 94.06 90 ARG A N 1
ATOM 693 C CA . ARG A 1 90 ? 0.212 -8.894 -25.902 1.00 94.06 90 ARG A CA 1
ATOM 694 C C . ARG A 1 90 ? 0.792 -7.664 -25.187 1.00 94.06 90 ARG A C 1
ATOM 696 O O . ARG A 1 90 ? 0.990 -6.644 -25.826 1.00 94.06 90 ARG A O 1
ATOM 703 N N . GLU A 1 91 ? 1.035 -7.763 -23.882 1.00 91.62 91 GLU A N 1
ATOM 704 C CA . GLU A 1 91 ? 1.644 -6.714 -23.051 1.00 91.62 91 GLU A CA 1
ATOM 705 C C . GLU A 1 91 ? 3.168 -6.902 -22.933 1.00 91.62 91 GLU A C 1
ATOM 707 O O . GLU A 1 91 ? 3.841 -6.143 -22.242 1.00 91.62 91 GLU A O 1
ATOM 712 N N . LEU A 1 92 ? 3.731 -7.907 -23.616 1.00 91.31 92 LEU A N 1
ATOM 713 C CA . LEU A 1 92 ? 5.159 -8.199 -23.623 1.00 91.31 92 LEU A CA 1
ATOM 714 C C . LEU A 1 92 ? 5.757 -7.869 -24.992 1.00 91.31 92 LEU A C 1
ATOM 716 O O . LEU A 1 92 ? 5.327 -8.395 -26.019 1.00 91.31 92 LEU A O 1
ATOM 720 N N . ALA A 1 93 ? 6.808 -7.054 -24.997 1.00 91.31 93 ALA A N 1
ATOM 721 C CA . ALA A 1 93 ? 7.638 -6.824 -26.172 1.00 91.31 93 ALA A CA 1
ATOM 722 C C . ALA A 1 93 ? 8.918 -7.666 -26.078 1.00 91.31 93 ALA A C 1
ATOM 724 O O . ALA A 1 93 ? 9.648 -7.609 -25.087 1.00 91.31 93 ALA A O 1
ATOM 725 N N . GLN A 1 94 ? 9.215 -8.451 -27.116 1.00 89.50 94 GLN A N 1
ATOM 726 C CA . GLN A 1 94 ? 10.470 -9.194 -27.185 1.00 89.50 94 GLN A CA 1
ATOM 727 C C . GLN A 1 94 ? 11.619 -8.244 -27.543 1.00 89.50 94 GLN A C 1
ATOM 729 O O . GLN A 1 94 ? 11.694 -7.761 -28.667 1.00 89.50 94 GLN A O 1
ATOM 734 N N . VAL A 1 95 ? 12.544 -8.023 -26.606 1.00 88.94 95 VAL A N 1
ATOM 735 C CA . VAL A 1 95 ? 13.735 -7.183 -26.839 1.00 88.94 95 VAL A CA 1
ATOM 736 C C . VAL A 1 95 ? 14.840 -7.956 -27.572 1.00 88.94 95 VAL A C 1
ATOM 738 O O . VAL A 1 95 ? 15.521 -7.407 -28.432 1.00 88.94 95 VAL A O 1
ATOM 741 N N . ALA A 1 96 ? 15.011 -9.249 -27.275 1.00 85.75 96 ALA A N 1
ATOM 742 C CA . ALA A 1 96 ? 15.966 -10.117 -27.962 1.00 85.75 96 ALA A CA 1
ATOM 743 C C . ALA A 1 96 ? 15.506 -11.583 -27.967 1.00 85.75 96 ALA A C 1
ATOM 745 O O . ALA A 1 96 ? 14.800 -12.045 -27.068 1.00 85.75 96 ALA A O 1
ATOM 746 N N . ALA A 1 97 ? 15.923 -12.344 -28.980 1.00 81.62 97 ALA A N 1
ATOM 747 C CA . ALA A 1 97 ? 15.773 -13.795 -28.986 1.00 81.62 97 ALA A CA 1
ATOM 748 C C . ALA A 1 97 ? 16.914 -14.454 -28.207 1.00 81.62 97 ALA A C 1
ATOM 750 O O . ALA A 1 97 ? 18.075 -14.060 -28.337 1.00 81.62 97 ALA A O 1
ATOM 751 N N . ALA A 1 98 ? 16.593 -15.493 -27.435 1.00 75.81 98 ALA A N 1
ATOM 752 C CA . ALA A 1 98 ? 17.605 -16.330 -26.810 1.00 75.81 98 ALA A CA 1
ATOM 753 C C . ALA A 1 98 ? 18.473 -16.970 -27.906 1.00 75.81 98 ALA A C 1
ATOM 755 O O . ALA A 1 98 ? 18.049 -17.893 -28.604 1.00 75.81 98 ALA A O 1
ATOM 756 N N . ARG A 1 99 ? 19.705 -16.480 -28.078 1.00 71.56 99 ARG A N 1
ATOM 757 C CA . ARG A 1 99 ? 20.704 -17.159 -28.907 1.00 71.56 99 ARG A CA 1
ATOM 758 C C . ARG A 1 99 ? 21.180 -18.363 -28.108 1.00 71.56 99 ARG A C 1
ATOM 760 O O . ARG A 1 99 ? 21.811 -18.192 -27.068 1.00 71.56 99 ARG A O 1
ATOM 767 N N . ARG A 1 100 ? 20.895 -19.582 -28.578 1.00 65.62 100 ARG A N 1
ATOM 768 C CA . ARG A 1 100 ? 21.550 -20.781 -28.037 1.00 65.62 100 ARG A CA 1
ATOM 769 C C . ARG A 1 100 ? 23.058 -20.578 -28.170 1.00 65.62 100 ARG A C 1
ATOM 771 O O . ARG A 1 100 ? 23.583 -20.520 -29.282 1.00 65.62 100 ARG A O 1
ATOM 778 N N . GLY A 1 101 ? 23.743 -20.410 -27.043 1.00 61.91 101 GLY A N 1
ATOM 779 C CA . GLY A 1 101 ? 25.195 -20.342 -27.018 1.00 61.91 101 GLY A CA 1
ATOM 780 C C . GLY A 1 101 ? 25.756 -21.652 -27.559 1.00 61.91 101 GLY A C 1
ATOM 781 O O . GLY A 1 101 ? 25.439 -22.721 -27.042 1.00 61.91 101 GLY A O 1
ATOM 782 N N . ARG A 1 102 ? 26.589 -21.586 -28.604 1.00 59.78 102 ARG A N 1
ATOM 783 C CA . ARG A 1 102 ? 27.489 -22.696 -28.940 1.00 59.78 102 ARG A CA 1
ATOM 784 C C . ARG A 1 102 ? 28.310 -22.989 -27.687 1.00 59.78 102 ARG A C 1
ATOM 786 O O . ARG A 1 102 ? 29.001 -22.096 -27.204 1.00 59.78 102 ARG A O 1
ATOM 793 N N . THR A 1 103 ? 28.245 -24.218 -27.185 1.00 56.47 103 THR A N 1
ATOM 794 C CA . THR A 1 103 ? 29.137 -24.738 -26.143 1.00 56.47 103 THR A CA 1
ATOM 795 C C . THR A 1 103 ? 30.587 -24.448 -26.530 1.00 56.47 103 THR A C 1
ATOM 797 O O . THR A 1 103 ? 31.152 -25.123 -27.390 1.00 56.47 103 THR A O 1
ATOM 800 N N . ARG A 1 104 ? 31.201 -23.426 -25.926 1.00 59.56 104 ARG A N 1
ATOM 801 C CA . ARG A 1 104 ? 32.656 -23.277 -25.936 1.00 59.56 104 ARG A CA 1
ATOM 802 C C . ARG A 1 104 ? 33.189 -24.145 -24.803 1.00 59.56 104 ARG A C 1
ATOM 804 O O . ARG A 1 104 ? 33.030 -23.819 -23.634 1.00 59.56 104 ARG A O 1
ATOM 811 N N . ARG A 1 105 ? 33.763 -25.290 -25.179 1.00 52.88 105 ARG A N 1
ATOM 812 C CA . ARG A 1 105 ? 34.585 -26.130 -24.304 1.00 52.88 105 ARG A CA 1
ATOM 813 C C . ARG A 1 105 ? 35.851 -25.326 -23.999 1.00 52.88 105 ARG A C 1
ATOM 815 O O . ARG A 1 105 ? 36.635 -25.083 -24.915 1.00 52.88 105 ARG A O 1
ATOM 822 N N . TRP A 1 106 ? 36.008 -24.863 -22.765 1.00 52.00 106 TRP A N 1
ATOM 823 C CA . TRP A 1 106 ? 37.275 -24.305 -22.299 1.00 52.00 106 TRP A CA 1
ATOM 824 C C . TRP A 1 106 ? 38.288 -25.457 -22.184 1.00 52.00 106 TRP A C 1
ATOM 826 O O . TRP A 1 106 ? 37.936 -26.526 -21.679 1.00 52.00 106 TRP A O 1
ATOM 836 N N . ARG A 1 107 ? 39.477 -25.272 -22.766 1.00 55.69 107 ARG A N 1
ATOM 837 C CA . ARG A 1 107 ? 40.656 -26.128 -22.582 1.00 55.69 107 ARG A CA 1
ATOM 838 C C . ARG A 1 107 ? 41.563 -25.478 -21.556 1.00 55.69 107 ARG A C 1
ATOM 840 O O . ARG A 1 107 ? 41.585 -24.227 -21.556 1.00 55.69 107 ARG A O 1
#

InterPro domains:
  IPR003836 Glucokinase [PF02685] (3-100)
  IPR043129 ATPase, nucleotide binding domain [SSF53067] (10-101)
  IPR050201 Bacterial glucokinase [PTHR47690] (2-99)

Organism: Chromobacterium violaceum (NCBI:txid536)

Radius of gyration: 19.49 Å; chains: 1; bounding box: 58×42×42 Å

pLDDT: mean 89.77, std 11.2, range [52.0, 97.81]

Sequence (107 aa):
MIEDILTLSNERYPTLEDALRDYLAQVGARRVAHAAIGIANPLNGDLVRMTNCHWSFSIEAARRALGLSTLLLLNDFTALALALPRLPRRELAQVAAARRGRTRRWR